Protein AF-A0A376YE02-F1 (afdb_monomer)

Solvent-accessible surface area (backbone atoms only — not comparable to full-atom values): 5939 Å² total; per-residue (Å²): 111,74,71,63,75,61,67,64,55,61,50,50,63,72,46,38,93,81,42,77,65,36,91,59,46,41,60,50,50,40,54,50,51,51,52,52,50,50,52,51,51,55,52,52,52,54,53,43,63,73,74,40,60,66,74,59,46,74,74,42,95,48,52,67,28,52,40,42,23,72,73,72,38,63,68,57,9,52,53,52,43,54,52,52,52,50,50,53,52,51,51,55,53,54,53,50,64,63,68,52,78,84,129

Structure (mmCIF, N/CA/C/O backbone):
data_AF-A0A376YE02-F1
#
_entry.id   AF-A0A376YE02-F1
#
loop_
_atom_site.group_PDB
_atom_site.id
_atom_site.type_symbol
_atom_site.label_atom_id
_atom_site.label_alt_id
_atom_site.label_comp_id
_atom_site.label_asym_id
_atom_site.label_entity_id
_atom_site.label_seq_id
_atom_site.pdbx_PDB_ins_code
_atom_site.Cartn_x
_atom_site.Cartn_y
_atom_site.Cartn_z
_atom_site.occupancy
_atom_site.B_iso_or_equiv
_atom_site.auth_seq_id
_atom_site.auth_comp_id
_atom_site.auth_asym_id
_atom_site.auth_atom_id
_atom_site.pdbx_PDB_model_num
ATOM 1 N N . MET A 1 1 ? -9.389 11.795 -2.308 1.00 56.66 1 MET A N 1
ATOM 2 C CA . MET A 1 1 ? -8.306 10.962 -1.739 1.00 56.66 1 MET A CA 1
ATOM 3 C C . MET A 1 1 ? -7.966 9.741 -2.580 1.00 56.66 1 MET A C 1
ATOM 5 O O . MET A 1 1 ? -6.789 9.455 -2.708 1.00 56.66 1 MET A O 1
ATOM 9 N N . THR A 1 2 ? -8.926 9.057 -3.210 1.00 72.00 2 THR A N 1
ATOM 10 C CA . THR A 1 2 ? -8.653 7.837 -4.000 1.00 72.00 2 THR A CA 1
ATOM 11 C C . THR A 1 2 ? -7.651 8.028 -5.146 1.00 72.00 2 THR A C 1
ATOM 13 O O . THR A 1 2 ? -6.828 7.154 -5.364 1.00 72.00 2 THR A O 1
ATOM 16 N N . LEU A 1 3 ? -7.650 9.177 -5.833 1.00 71.44 3 LEU A N 1
ATOM 17 C CA . LEU A 1 3 ? -6.672 9.467 -6.897 1.00 71.44 3 LEU A CA 1
ATOM 18 C C . LEU A 1 3 ? -5.234 9.610 -6.379 1.00 71.44 3 LEU A C 1
ATOM 20 O O . LEU A 1 3 ? -4.294 9.234 -7.067 1.00 71.44 3 LEU A O 1
ATOM 24 N N . TRP A 1 4 ? -5.064 10.106 -5.152 1.00 74.69 4 TRP A N 1
ATOM 25 C CA . TRP A 1 4 ? -3.747 10.236 -4.524 1.00 74.69 4 TRP A CA 1
ATOM 26 C C . TRP A 1 4 ? -3.141 8.866 -4.195 1.00 74.69 4 TRP A C 1
ATOM 28 O O . TRP A 1 4 ? -1.930 8.704 -4.167 1.00 74.69 4 TRP A O 1
ATOM 38 N N . ALA A 1 5 ? -3.992 7.856 -4.019 1.00 71.44 5 ALA A N 1
ATOM 39 C CA . ALA A 1 5 ? -3.592 6.484 -3.746 1.00 71.44 5 ALA A CA 1
ATOM 40 C C . ALA A 1 5 ? -2.914 5.787 -4.947 1.00 71.44 5 ALA A C 1
ATOM 42 O O . ALA A 1 5 ? -2.296 4.740 -4.765 1.00 71.44 5 ALA A O 1
ATOM 43 N N . PHE A 1 6 ? -3.036 6.360 -6.151 1.00 74.00 6 PHE A N 1
ATOM 44 C CA . PHE A 1 6 ? -2.386 5.894 -7.382 1.00 74.00 6 PHE A CA 1
ATOM 45 C C . PHE A 1 6 ? -1.247 6.820 -7.839 1.00 74.00 6 PHE A C 1
ATOM 47 O O . PHE A 1 6 ? -0.715 6.642 -8.932 1.00 74.00 6 PHE A O 1
ATOM 54 N N . LEU A 1 7 ? -0.877 7.815 -7.029 1.00 76.56 7 LEU A N 1
ATOM 55 C CA . LEU A 1 7 ? 0.278 8.670 -7.291 1.00 76.56 7 LEU A CA 1
ATOM 56 C C . LEU A 1 7 ? 1.561 7.849 -7.050 1.00 76.56 7 LEU A C 1
ATOM 58 O O . LEU A 1 7 ? 1.713 7.272 -5.973 1.00 76.56 7 LEU A O 1
ATOM 62 N N .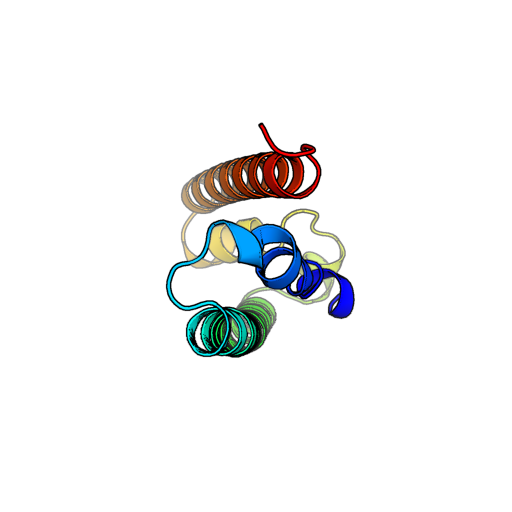 GLY A 1 8 ? 2.457 7.757 -8.038 1.00 73.06 8 GLY A N 1
ATOM 63 C CA . GLY A 1 8 ? 3.664 6.915 -7.990 1.00 73.06 8 GLY A CA 1
ATOM 64 C C . GLY A 1 8 ? 3.765 5.863 -9.103 1.00 73.06 8 GLY A C 1
ATOM 65 O O . GLY A 1 8 ? 4.771 5.162 -9.199 1.00 73.06 8 GLY A O 1
ATOM 66 N N . LEU A 1 9 ? 2.764 5.754 -9.982 1.00 75.56 9 LEU A N 1
ATOM 67 C CA . LEU A 1 9 ? 2.847 4.917 -11.190 1.00 75.56 9 LEU A CA 1
ATOM 68 C C . LEU A 1 9 ? 3.921 5.429 -12.156 1.00 75.56 9 LEU A C 1
ATOM 70 O O . LEU A 1 9 ? 4.605 4.652 -12.818 1.00 75.56 9 LEU A O 1
ATOM 74 N N .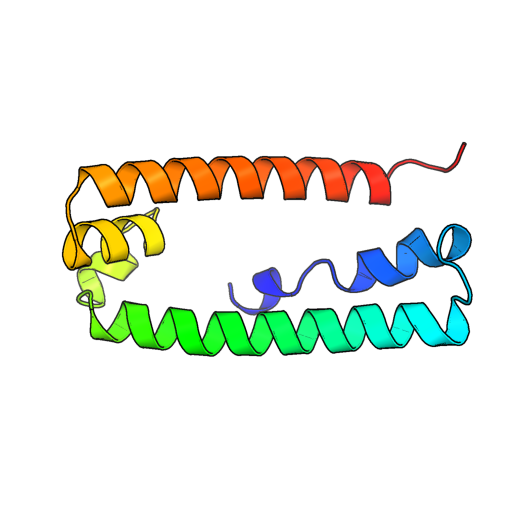 GLU A 1 10 ? 4.109 6.743 -12.181 1.00 78.50 10 GLU A N 1
ATOM 75 C CA . GLU A 1 10 ? 5.160 7.429 -12.915 1.00 78.50 10 GLU A CA 1
ATOM 76 C C . GLU A 1 10 ? 6.566 7.079 -12.414 1.00 78.50 10 GLU A C 1
ATOM 78 O O . GLU A 1 10 ? 7.513 7.120 -13.198 1.00 78.50 10 GLU A O 1
ATOM 83 N N . SER A 1 11 ? 6.720 6.673 -11.147 1.00 72.94 11 SER A N 1
ATOM 84 C CA . SER A 1 11 ? 8.022 6.324 -10.570 1.00 72.94 11 SER A CA 1
ATOM 85 C C . SER A 1 11 ? 8.642 5.098 -11.243 1.00 72.94 11 SER A C 1
ATOM 87 O O . SER A 1 11 ? 9.863 5.003 -11.328 1.00 72.94 11 SER A O 1
ATOM 89 N N . ALA A 1 12 ? 7.834 4.179 -11.782 1.00 71.69 12 ALA A N 1
ATOM 90 C CA . ALA A 1 12 ? 8.348 3.065 -12.582 1.00 71.69 12 ALA A CA 1
ATOM 91 C C . ALA A 1 12 ? 8.930 3.545 -13.923 1.00 71.69 12 ALA A C 1
ATOM 93 O O . ALA A 1 12 ? 9.953 3.030 -14.365 1.00 71.69 12 ALA A O 1
ATOM 94 N N . CYS A 1 13 ? 8.323 4.565 -14.537 1.00 73.88 13 CYS A N 1
ATOM 95 C CA . CYS A 1 13 ? 8.829 5.181 -15.764 1.00 73.88 13 CYS A CA 1
ATOM 96 C C . CYS A 1 13 ? 10.067 6.053 -15.501 1.00 73.88 13 CYS A C 1
ATOM 98 O O . CYS A 1 13 ? 10.983 6.080 -16.318 1.00 73.88 13 CYS A O 1
ATOM 100 N N . ALA A 1 14 ? 10.125 6.745 -14.362 1.00 76.81 14 ALA A N 1
ATOM 101 C CA . ALA A 1 14 ? 11.270 7.577 -13.989 1.00 76.81 14 ALA A CA 1
ATOM 102 C C . ALA A 1 14 ? 12.554 6.763 -13.738 1.00 76.81 14 ALA A C 1
ATOM 104 O O . ALA A 1 14 ? 13.645 7.287 -13.913 1.00 76.81 14 ALA A O 1
ATOM 105 N N . ASN A 1 15 ? 12.430 5.480 -13.383 1.00 76.12 15 ASN A N 1
ATOM 106 C CA . ASN A 1 15 ? 13.559 4.580 -13.124 1.00 76.12 15 ASN A CA 1
ATOM 107 C C . ASN A 1 15 ? 13.830 3.602 -14.284 1.00 76.12 15 ASN A C 1
ATOM 109 O O . ASN A 1 15 ? 14.436 2.552 -14.085 1.00 76.12 15 ASN A O 1
ATOM 113 N N . THR A 1 16 ? 13.380 3.920 -15.501 1.00 79.12 16 TH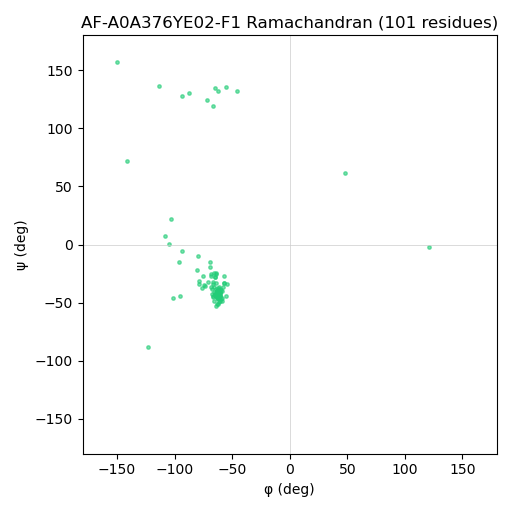R A N 1
ATOM 114 C CA . THR A 1 16 ? 13.505 3.034 -16.675 1.00 79.12 16 THR A CA 1
ATOM 115 C C . THR A 1 16 ? 14.960 2.648 -16.977 1.00 79.12 16 THR A C 1
ATOM 117 O O . THR A 1 16 ? 15.215 1.515 -17.379 1.00 79.12 16 THR A O 1
ATOM 120 N N . ASP A 1 17 ? 15.913 3.546 -16.720 1.00 78.69 17 ASP A N 1
ATOM 121 C CA . ASP A 1 17 ? 17.333 3.368 -17.061 1.00 78.69 17 ASP A CA 1
ATOM 122 C C . ASP A 1 17 ? 18.045 2.282 -16.232 1.00 78.69 17 ASP A C 1
ATOM 124 O O . ASP A 1 17 ? 19.082 1.766 -16.646 1.00 78.69 17 ASP A O 1
ATOM 128 N N . VAL A 1 18 ? 17.483 1.903 -15.077 1.00 81.75 18 VAL A N 1
ATOM 129 C CA . VAL A 1 18 ? 18.028 0.858 -14.187 1.00 81.75 18 VAL A CA 1
ATOM 130 C C . VAL A 1 18 ? 17.245 -0.458 -14.255 1.00 81.75 18 VAL A C 1
ATOM 132 O O . VAL A 1 18 ? 17.573 -1.418 -13.557 1.00 81.75 18 VAL A O 1
ATOM 135 N N . VAL A 1 19 ? 16.199 -0.519 -15.085 1.00 82.19 19 VAL A N 1
ATOM 136 C CA . VAL A 1 19 ? 15.339 -1.696 -15.252 1.00 82.19 19 VAL A CA 1
ATOM 137 C C . VAL A 1 19 ? 15.845 -2.541 -16.418 1.00 82.19 19 VAL A C 1
ATOM 139 O O . VAL A 1 19 ? 16.009 -2.061 -17.535 1.00 82.19 19 VAL A O 1
ATOM 142 N N . GLU A 1 20 ? 16.049 -3.836 -16.188 1.00 84.88 20 GLU A N 1
ATOM 143 C CA . GLU A 1 20 ? 16.388 -4.783 -17.253 1.00 84.88 20 GLU A CA 1
ATOM 144 C C . GLU A 1 20 ? 15.218 -4.913 -18.248 1.00 84.88 20 GLU A C 1
ATOM 146 O O . GLU A 1 20 ? 14.072 -5.054 -17.827 1.00 84.88 20 GLU A O 1
ATOM 151 N N . ASN A 1 21 ? 15.478 -4.891 -19.562 1.00 88.44 21 ASN A N 1
ATOM 152 C CA . ASN A 1 21 ? 14.454 -4.949 -20.625 1.00 88.44 21 ASN A CA 1
ATOM 153 C C . ASN A 1 21 ? 13.273 -3.965 -20.423 1.00 88.44 21 ASN A C 1
ATOM 155 O O . ASN A 1 21 ? 12.114 -4.392 -20.306 1.00 88.44 21 ASN A O 1
ATOM 159 N N . PRO A 1 22 ? 13.539 -2.648 -20.407 1.00 84.50 22 PRO A N 1
ATOM 160 C CA . PRO A 1 22 ? 12.568 -1.636 -19.998 1.00 84.50 22 PRO A CA 1
ATOM 161 C C . PRO A 1 22 ? 11.294 -1.604 -20.853 1.00 84.50 22 PRO A C 1
ATOM 163 O O . PRO A 1 22 ? 10.203 -1.483 -20.299 1.00 84.50 22 PRO A O 1
ATOM 166 N N . GLU A 1 23 ? 11.399 -1.810 -22.174 1.00 86.62 23 GLU A N 1
ATOM 167 C CA . GLU A 1 23 ? 10.246 -1.833 -23.097 1.00 86.62 23 GLU A CA 1
ATOM 168 C C . GLU A 1 23 ? 9.187 -2.878 -22.724 1.00 86.62 23 GLU A C 1
ATOM 170 O O . GLU A 1 23 ? 8.006 -2.711 -23.027 1.00 86.62 23 GLU A O 1
ATOM 175 N N . ARG A 1 24 ? 9.595 -3.959 -22.051 1.00 88.38 24 ARG A N 1
ATOM 176 C CA . ARG A 1 24 ? 8.692 -5.016 -21.591 1.00 88.38 24 ARG A CA 1
ATOM 177 C C . ARG A 1 24 ? 8.374 -4.888 -20.107 1.00 88.38 24 ARG A C 1
ATOM 179 O O . ARG A 1 24 ? 7.216 -5.024 -19.718 1.00 88.38 24 ARG A O 1
ATOM 186 N N . ASN A 1 25 ? 9.386 -4.662 -19.276 1.00 88.19 25 ASN A N 1
ATOM 187 C CA . ASN A 1 25 ? 9.248 -4.769 -17.828 1.00 88.19 25 ASN A CA 1
ATOM 188 C C . ASN A 1 25 ? 8.586 -3.539 -17.199 1.00 88.19 25 ASN A C 1
ATOM 190 O O . ASN A 1 25 ? 7.795 -3.706 -16.272 1.00 88.19 25 ASN A O 1
ATOM 194 N N . VAL A 1 26 ? 8.813 -2.333 -17.730 1.00 87.12 26 VAL A N 1
ATOM 195 C CA . VAL A 1 26 ? 8.171 -1.113 -17.212 1.00 87.12 26 VAL A CA 1
ATOM 196 C C . VAL A 1 26 ? 6.650 -1.138 -17.427 1.00 87.12 26 VAL A C 1
ATOM 198 O O . VAL A 1 26 ? 5.925 -0.964 -16.444 1.00 87.12 26 VAL A O 1
ATOM 201 N N . PRO A 1 27 ? 6.111 -1.451 -18.629 1.00 85.81 27 PRO A N 1
ATOM 202 C CA . PRO A 1 27 ? 4.661 -1.556 -18.815 1.00 85.81 27 PRO A CA 1
ATOM 203 C C . PRO A 1 27 ? 4.004 -2.617 -17.925 1.00 85.81 27 PRO A C 1
ATOM 205 O O . PRO A 1 27 ? 2.921 -2.385 -17.387 1.00 85.81 27 PRO A O 1
ATOM 208 N N . ILE A 1 28 ? 4.660 -3.769 -17.732 1.00 87.94 28 ILE A N 1
ATOM 209 C CA . ILE A 1 28 ? 4.154 -4.841 -16.862 1.00 87.94 28 ILE A CA 1
ATOM 210 C C . ILE A 1 28 ? 4.159 -4.397 -15.396 1.00 87.94 28 ILE A C 1
ATOM 212 O O . ILE A 1 28 ? 3.180 -4.638 -14.692 1.00 87.94 28 ILE A O 1
ATOM 216 N N . ALA A 1 29 ? 5.220 -3.727 -14.937 1.00 87.00 29 ALA A N 1
ATOM 217 C CA . ALA A 1 29 ? 5.320 -3.226 -13.570 1.00 87.00 29 ALA A CA 1
ATOM 218 C C . ALA A 1 29 ? 4.251 -2.163 -13.272 1.00 87.00 29 ALA A C 1
ATOM 220 O O . ALA A 1 29 ? 3.576 -2.248 -12.247 1.00 87.00 29 ALA A O 1
ATOM 221 N N . VAL A 1 30 ? 4.037 -1.210 -14.187 1.00 88.31 30 VAL A N 1
ATOM 222 C CA . VAL A 1 30 ? 3.017 -0.159 -14.041 1.00 88.31 30 VAL A CA 1
ATOM 223 C C . VAL A 1 30 ? 1.612 -0.757 -14.022 1.00 88.31 30 VAL A C 1
ATOM 225 O O . VAL A 1 30 ? 0.845 -0.509 -13.090 1.00 88.31 30 VAL A O 1
ATOM 228 N N . LEU A 1 31 ? 1.259 -1.572 -15.022 1.00 89.56 31 LEU A N 1
ATOM 229 C CA . LEU A 1 31 ? -0.080 -2.162 -15.118 1.00 89.56 31 LEU A CA 1
ATOM 230 C C . LEU A 1 31 ? -0.343 -3.152 -13.980 1.00 89.56 31 LEU A C 1
ATOM 232 O O . LEU A 1 31 ? -1.404 -3.106 -13.358 1.00 89.56 31 LEU A O 1
ATOM 236 N N . GLY A 1 32 ? 0.629 -4.013 -13.676 1.00 89.69 32 GLY A N 1
ATOM 237 C CA . GLY A 1 32 ? 0.547 -4.984 -12.589 1.00 89.69 32 GLY A CA 1
ATOM 238 C C . GLY A 1 32 ? 0.426 -4.314 -11.221 1.00 89.69 32 GLY A C 1
ATOM 239 O O . GLY A 1 32 ? -0.453 -4.679 -10.440 1.00 89.69 32 GLY A O 1
ATOM 240 N N . GLY A 1 33 ? 1.241 -3.289 -10.958 1.00 87.25 33 GLY A N 1
ATOM 241 C CA . GLY A 1 33 ? 1.178 -2.497 -9.730 1.00 87.25 33 GLY A CA 1
ATOM 242 C C . GLY A 1 33 ? -0.160 -1.775 -9.573 1.00 87.25 33 GLY A C 1
ATOM 243 O O . GLY A 1 33 ? -0.790 -1.873 -8.520 1.00 87.25 33 GLY A O 1
ATOM 244 N N . THR A 1 34 ? -0.648 -1.127 -10.637 1.00 88.81 34 THR A N 1
ATOM 245 C CA . THR A 1 34 ? -1.942 -0.419 -10.629 1.00 88.81 34 THR A CA 1
ATOM 246 C C . THR A 1 34 ? -3.103 -1.368 -10.350 1.00 88.81 34 THR A C 1
ATOM 248 O O . THR A 1 34 ? -3.935 -1.095 -9.486 1.00 88.81 34 THR A O 1
ATOM 251 N N . LEU A 1 35 ? -3.172 -2.490 -11.076 1.00 90.06 35 LEU A N 1
ATOM 252 C CA . LEU A 1 35 ? -4.253 -3.465 -10.932 1.00 90.06 35 LEU A CA 1
ATOM 253 C C . LEU A 1 35 ? -4.229 -4.124 -9.553 1.00 90.06 35 LEU A C 1
ATOM 255 O O . LEU A 1 35 ? -5.274 -4.234 -8.913 1.00 90.06 35 LEU A O 1
ATOM 259 N N . GLY A 1 36 ? -3.045 -4.505 -9.067 1.00 90.44 36 GLY A N 1
ATOM 260 C CA . GLY A 1 36 ? -2.879 -5.051 -7.723 1.00 90.44 36 GLY A CA 1
ATOM 261 C C . GLY A 1 36 ? -3.345 -4.069 -6.647 1.00 90.44 36 GLY A C 1
ATOM 262 O O . GLY A 1 36 ? -4.156 -4.430 -5.792 1.00 90.44 36 GLY A O 1
ATOM 263 N N . ALA A 1 37 ? -2.910 -2.809 -6.730 1.00 89.31 37 ALA A N 1
ATOM 264 C CA . ALA A 1 37 ? -3.332 -1.758 -5.807 1.00 89.31 37 ALA A CA 1
ATOM 265 C C . ALA A 1 37 ? -4.849 -1.517 -5.862 1.00 89.31 37 ALA A C 1
ATOM 267 O O . ALA A 1 37 ? -5.494 -1.432 -4.819 1.00 89.31 37 ALA A O 1
ATOM 268 N N . ALA A 1 38 ? -5.440 -1.469 -7.060 1.00 88.81 38 ALA A N 1
ATOM 269 C CA . ALA A 1 38 ? -6.878 -1.281 -7.233 1.00 88.81 38 ALA A CA 1
ATOM 270 C C . ALA A 1 38 ? -7.686 -2.399 -6.558 1.00 88.81 38 ALA A C 1
ATO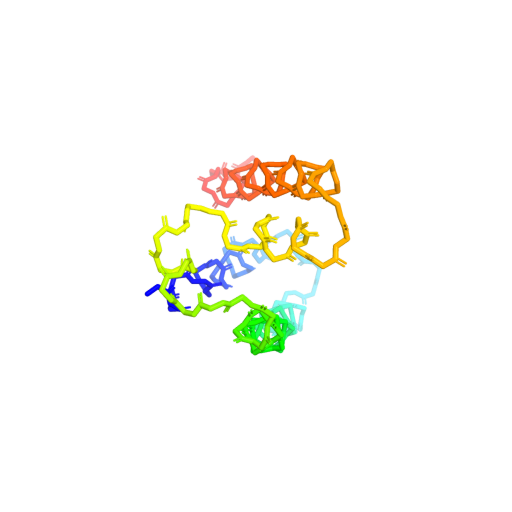M 272 O O . ALA A 1 38 ? -8.624 -2.116 -5.812 1.00 88.81 38 ALA A O 1
ATOM 273 N N . VAL A 1 39 ? -7.296 -3.661 -6.763 1.00 93.19 39 VAL A N 1
ATOM 274 C CA . VAL A 1 39 ? -7.952 -4.814 -6.128 1.00 93.19 39 VAL A CA 1
ATOM 275 C C . VAL A 1 39 ? -7.848 -4.723 -4.607 1.00 93.19 39 VAL A C 1
ATOM 277 O O . VAL A 1 39 ? -8.862 -4.838 -3.918 1.00 93.19 39 VAL A O 1
ATOM 280 N N . ILE A 1 40 ? -6.651 -4.461 -4.076 1.00 91.06 40 ILE A N 1
ATOM 281 C CA . ILE A 1 40 ? -6.431 -4.354 -2.629 1.00 91.06 40 ILE A CA 1
ATOM 282 C C . ILE A 1 40 ? -7.258 -3.206 -2.040 1.00 91.06 40 ILE A C 1
ATOM 284 O O . ILE A 1 40 ? -7.911 -3.402 -1.014 1.00 91.06 40 ILE A O 1
ATOM 288 N N . TYR A 1 41 ? -7.297 -2.034 -2.680 1.00 89.12 41 TYR A N 1
ATOM 289 C CA . TYR A 1 41 ? -8.078 -0.895 -2.191 1.00 89.12 41 TYR A CA 1
ATOM 290 C C . TYR A 1 41 ? -9.577 -1.166 -2.181 1.00 89.12 41 TYR A C 1
ATOM 292 O O . TYR A 1 41 ? -10.242 -0.853 -1.19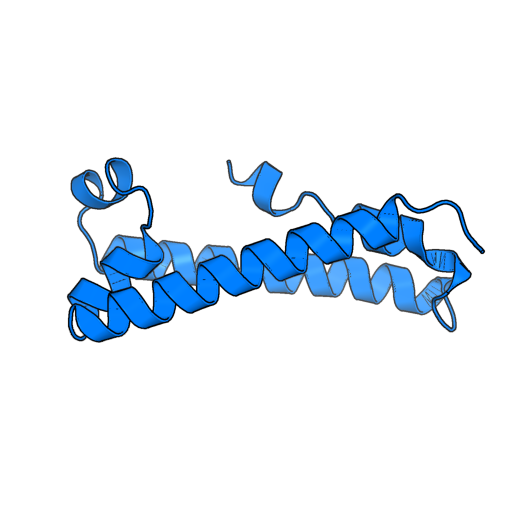2 1.00 89.12 41 TYR A O 1
ATOM 300 N N . ILE A 1 42 ? -10.112 -1.764 -3.247 1.00 90.25 42 ILE A N 1
ATOM 301 C CA . ILE A 1 42 ? -11.536 -2.092 -3.328 1.00 90.25 42 ILE A CA 1
ATOM 302 C C . ILE A 1 42 ? -11.894 -3.094 -2.231 1.00 90.25 42 ILE A C 1
ATOM 304 O O . ILE A 1 42 ? -12.825 -2.853 -1.463 1.00 90.25 42 ILE A O 1
ATOM 308 N N . VAL A 1 43 ? -11.146 -4.193 -2.120 1.00 91.69 43 VAL A N 1
ATOM 309 C CA . VAL A 1 43 ? -11.435 -5.249 -1.141 1.00 91.69 43 VAL A CA 1
ATOM 310 C C . VAL A 1 43 ? -11.306 -4.719 0.286 1.00 91.69 43 VAL A C 1
ATOM 312 O O . VAL A 1 43 ? -12.239 -4.857 1.074 1.00 91.69 43 VAL A O 1
ATOM 315 N N . SER A 1 44 ? -10.190 -4.068 0.616 1.00 88.44 44 SER A N 1
ATOM 316 C CA . SER A 1 44 ? -9.944 -3.572 1.975 1.00 88.44 44 SER A CA 1
ATOM 317 C C . SER A 1 44 ? -10.972 -2.533 2.421 1.00 88.44 44 SER A C 1
ATOM 319 O O . SER A 1 44 ? -11.476 -2.617 3.540 1.00 88.44 44 SER A O 1
ATOM 321 N N . THR A 1 45 ? -11.346 -1.599 1.543 1.00 86.69 45 THR A N 1
ATOM 322 C CA . THR A 1 45 ? -12.329 -0.557 1.868 1.00 86.69 45 THR A CA 1
ATOM 323 C C . THR A 1 45 ? -13.716 -1.152 2.118 1.00 86.69 45 THR A C 1
ATOM 325 O O . THR A 1 45 ? -14.383 -0.756 3.072 1.00 86.69 45 THR A O 1
ATOM 328 N N . ASN A 1 46 ? -14.135 -2.142 1.318 1.00 89.12 46 ASN A N 1
ATOM 329 C CA . ASN A 1 46 ? -15.408 -2.841 1.525 1.00 89.12 46 ASN A CA 1
ATOM 330 C C . ASN A 1 46 ? -15.425 -3.628 2.843 1.00 89.12 46 ASN A C 1
ATOM 332 O O . ASN A 1 46 ? -16.410 -3.576 3.576 1.00 89.12 46 ASN A O 1
ATOM 336 N N . VAL A 1 47 ? -14.329 -4.320 3.172 1.00 88.12 47 VAL A N 1
ATOM 337 C CA . VAL A 1 47 ? -14.207 -5.065 4.435 1.00 88.12 47 VAL A CA 1
ATOM 338 C C . VAL A 1 47 ? -14.295 -4.121 5.636 1.00 88.12 47 VAL A C 1
ATOM 340 O O . VAL A 1 47 ? -15.064 -4.376 6.557 1.00 88.12 47 VAL A O 1
ATOM 343 N N . ILE A 1 48 ? -13.572 -2.999 5.617 1.00 86.94 48 ILE A N 1
ATOM 344 C CA . ILE A 1 48 ? -13.564 -2.035 6.729 1.00 86.94 48 ILE A CA 1
ATOM 345 C C . ILE A 1 48 ? -14.937 -1.390 6.927 1.00 86.94 48 ILE A C 1
ATOM 347 O O . ILE A 1 48 ? -15.405 -1.302 8.062 1.00 86.94 48 ILE A O 1
ATOM 351 N N . ALA A 1 49 ? -15.599 -0.989 5.840 1.00 85.31 49 ALA A N 1
ATOM 352 C CA . ALA A 1 49 ? -16.943 -0.417 5.898 1.00 85.31 49 ALA A CA 1
ATOM 353 C C . ALA A 1 49 ? -17.999 -1.413 6.415 1.00 85.31 49 ALA A C 1
ATOM 355 O O . ALA A 1 49 ? -19.025 -0.989 6.942 1.00 85.31 49 ALA A O 1
ATOM 356 N N . GLY A 1 50 ? -17.756 -2.722 6.273 1.00 84.94 50 GLY A N 1
ATOM 357 C CA . GLY A 1 50 ? -18.601 -3.775 6.839 1.00 84.94 50 GLY A CA 1
ATOM 358 C C . GLY A 1 50 ? -18.354 -4.060 8.325 1.00 84.94 50 GLY A C 1
ATOM 359 O O . GLY A 1 50 ? -19.238 -4.600 8.983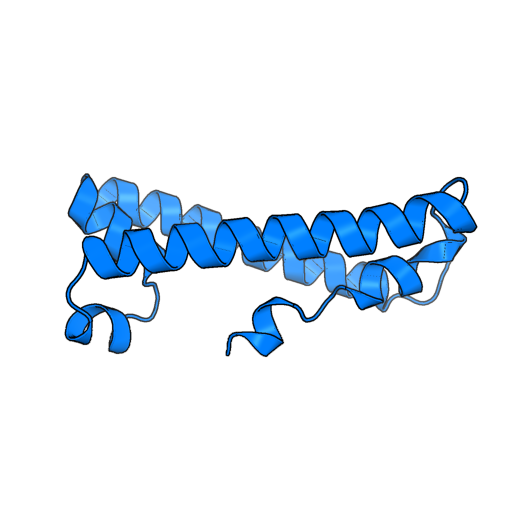 1.00 84.94 50 GLY A O 1
ATOM 360 N N . ILE A 1 51 ? -17.177 -3.708 8.857 1.00 85.69 51 ILE A N 1
ATOM 361 C CA . ILE A 1 51 ? -16.787 -3.982 10.251 1.00 85.69 51 ILE A CA 1
ATOM 362 C C . ILE A 1 51 ? -17.081 -2.785 11.162 1.00 85.69 51 ILE A C 1
ATOM 364 O O . ILE A 1 51 ? -17.591 -2.971 12.263 1.00 85.69 51 ILE A O 1
ATOM 368 N N . VAL A 1 52 ? -16.752 -1.564 10.728 1.00 84.56 52 VAL A N 1
ATOM 369 C CA . VAL A 1 52 ? -16.795 -0.365 11.580 1.00 84.56 52 VAL A CA 1
ATOM 370 C C . VAL A 1 52 ? -17.876 0.607 11.088 1.00 84.56 52 VAL A C 1
ATOM 372 O O . VAL A 1 52 ? -17.951 0.875 9.885 1.00 84.56 52 VAL A O 1
ATOM 375 N N . PRO A 1 53 ? -18.694 1.201 11.981 1.00 85.31 53 PRO A N 1
ATOM 376 C CA . PRO A 1 53 ? -19.663 2.224 11.599 1.00 85.31 53 PRO A CA 1
ATOM 377 C C . PRO A 1 53 ? -19.009 3.406 10.866 1.00 85.31 53 PRO A C 1
ATOM 379 O O . PRO A 1 53 ? -18.002 3.958 11.314 1.00 85.31 53 PRO A O 1
ATOM 382 N N . ASN A 1 54 ? -19.623 3.862 9.767 1.00 76.81 54 ASN A N 1
ATOM 383 C CA . ASN A 1 54 ? -19.082 4.941 8.922 1.00 76.81 54 ASN A CA 1
ATOM 384 C C . ASN A 1 54 ? -18.771 6.238 9.692 1.00 76.81 54 ASN A C 1
ATOM 386 O O . ASN A 1 54 ? -17.807 6.930 9.378 1.00 76.81 54 ASN A O 1
ATOM 390 N N . MET A 1 55 ? -19.562 6.557 10.718 1.00 77.88 55 MET A N 1
ATOM 391 C CA . MET A 1 55 ? -19.350 7.733 11.568 1.00 77.88 55 MET A CA 1
ATOM 392 C C . MET A 1 55 ? -18.055 7.656 12.388 1.00 77.88 55 MET A C 1
ATOM 394 O O . MET A 1 55 ? -17.390 8.673 12.574 1.00 77.88 55 MET A O 1
ATOM 398 N N . GLU A 1 56 ? -17.683 6.468 12.867 1.00 78.44 56 GLU A N 1
ATOM 399 C CA . GLU A 1 56 ? -16.423 6.266 13.590 1.00 78.44 56 GLU A CA 1
ATOM 400 C C . GLU A 1 56 ? -15.236 6.229 12.626 1.00 78.44 56 GLU A C 1
ATOM 402 O O . GLU A 1 56 ? -14.195 6.819 12.909 1.00 78.44 56 GLU A O 1
ATOM 407 N N . LEU A 1 57 ? -15.409 5.626 11.444 1.00 79.94 57 LEU A N 1
ATOM 408 C CA . LEU A 1 57 ? -14.391 5.636 10.389 1.00 79.94 57 LEU A CA 1
ATOM 409 C C . LEU A 1 57 ? -14.062 7.052 9.911 1.00 79.94 57 LEU A C 1
ATOM 411 O O . LEU A 1 57 ? -12.888 7.382 9.773 1.00 79.94 57 LEU A O 1
ATOM 415 N N . ALA A 1 58 ? -15.076 7.893 9.694 1.00 79.94 58 ALA A N 1
ATOM 416 C CA . ALA A 1 58 ? -14.897 9.260 9.207 1.00 79.94 58 ALA A CA 1
ATOM 417 C C . ALA A 1 58 ? -14.144 10.166 10.197 1.00 79.94 58 ALA A C 1
ATOM 419 O O . ALA A 1 58 ? -13.469 11.100 9.773 1.00 79.94 58 ALA A O 1
ATOM 420 N N . ASN A 1 59 ? -14.243 9.886 11.500 1.00 82.50 59 ASN A N 1
ATOM 421 C CA . ASN A 1 59 ? -13.534 10.627 12.547 1.00 82.50 59 ASN A CA 1
ATOM 422 C C . ASN A 1 59 ? -12.184 9.993 12.929 1.00 82.50 59 ASN A C 1
ATOM 424 O O . ASN A 1 59 ? -11.439 10.564 13.725 1.00 82.50 59 ASN A O 1
ATOM 428 N N . SER A 1 60 ? -11.855 8.819 12.382 1.00 81.44 60 SER A N 1
ATOM 429 C CA . SER A 1 60 ? -10.621 8.106 12.698 1.00 81.44 60 SER A CA 1
ATOM 430 C C . SER A 1 60 ? -9.468 8.558 11.808 1.00 81.44 60 SER A C 1
ATOM 432 O O . SER A 1 60 ? -9.555 8.545 10.582 1.00 81.44 60 SER A O 1
ATOM 434 N N . THR A 1 61 ? -8.332 8.878 12.426 1.00 81.31 61 THR A N 1
ATOM 435 C CA . THR A 1 61 ? -7.074 9.151 11.715 1.00 81.31 61 THR A CA 1
ATOM 436 C C . THR A 1 61 ? -6.351 7.873 11.277 1.00 81.31 61 THR A C 1
ATOM 438 O O . THR A 1 61 ? -5.395 7.943 10.508 1.00 81.31 61 THR A O 1
ATOM 441 N N . ALA A 1 62 ? -6.806 6.700 11.736 1.00 84.38 62 ALA A N 1
ATOM 442 C CA . ALA A 1 62 ? -6.217 5.397 11.430 1.00 84.38 62 ALA A CA 1
ATOM 443 C C . ALA A 1 62 ? -7.308 4.321 11.231 1.00 84.38 62 ALA A C 1
ATOM 445 O O . ALA A 1 62 ? -7.467 3.430 12.071 1.00 84.38 62 ALA A O 1
ATOM 446 N N . PRO A 1 63 ? -8.065 4.366 10.119 1.00 83.69 63 PRO A N 1
ATOM 447 C CA . PRO A 1 63 ? -9.228 3.500 9.900 1.00 83.69 63 PRO A CA 1
ATOM 448 C C . PRO A 1 63 ? -8.884 2.003 9.870 1.00 83.69 63 PRO A C 1
ATOM 450 O O . PRO A 1 63 ? -9.626 1.195 10.422 1.00 83.69 63 PRO A O 1
ATOM 453 N N . PHE A 1 64 ? -7.729 1.622 9.314 1.00 83.50 64 PHE A N 1
ATOM 454 C CA . PHE A 1 64 ? -7.252 0.233 9.347 1.00 83.50 64 PHE A CA 1
ATOM 455 C C . PHE A 1 64 ? -6.902 -0.220 10.772 1.00 83.50 64 PHE A C 1
ATOM 457 O O . PHE A 1 64 ? -7.313 -1.295 11.194 1.00 83.50 64 PHE A O 1
ATOM 464 N N . GLY A 1 65 ? -6.189 0.608 11.543 1.00 84.69 65 GLY A N 1
ATOM 465 C CA . GLY A 1 65 ? -5.853 0.294 12.937 1.00 84.69 65 GLY A CA 1
ATOM 466 C C . GLY A 1 65 ? -7.104 0.119 13.802 1.00 84.69 65 GLY A C 1
ATOM 467 O O . GLY A 1 65 ? -7.186 -0.828 14.583 1.00 84.69 65 GLY A O 1
ATOM 468 N N . LEU A 1 66 ? -8.105 0.980 13.591 1.00 85.12 66 LEU A N 1
ATOM 469 C CA . LEU A 1 66 ? -9.409 0.904 14.248 1.00 85.12 66 LEU A CA 1
ATOM 470 C C . LEU A 1 66 ? -10.169 -0.380 13.877 1.00 85.12 66 LEU A C 1
ATOM 472 O O . LEU A 1 66 ? -10.662 -1.069 14.766 1.00 85.12 66 LEU A O 1
ATOM 476 N N . ALA A 1 67 ? -10.213 -0.745 12.592 1.00 86.62 67 ALA A N 1
ATOM 477 C CA . ALA A 1 67 ? -10.881 -1.965 12.140 1.00 86.62 67 ALA A CA 1
ATOM 478 C C . ALA A 1 67 ? -10.260 -3.235 12.746 1.00 86.62 67 ALA A C 1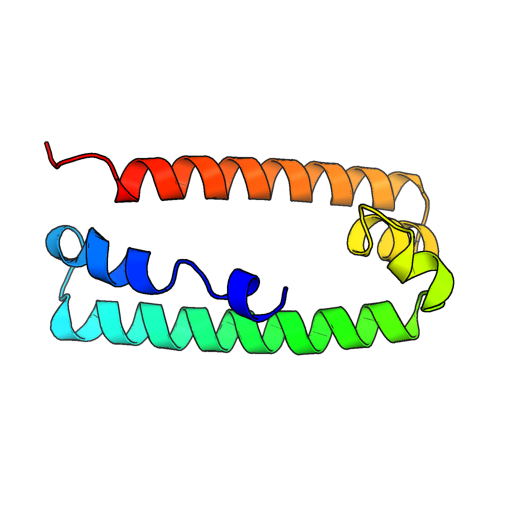
ATOM 480 O O . ALA A 1 67 ? -10.980 -4.100 13.240 1.00 86.62 67 ALA A O 1
ATOM 481 N N . PHE A 1 68 ? -8.927 -3.337 12.781 1.00 85.50 68 PHE A N 1
ATOM 482 C CA . PHE A 1 68 ? -8.244 -4.488 13.386 1.00 85.50 68 PHE A CA 1
ATOM 483 C C . PHE A 1 68 ? -8.362 -4.522 14.916 1.00 85.50 68 PHE A C 1
ATOM 485 O O . PHE A 1 68 ? -8.442 -5.608 15.492 1.00 85.50 68 PHE A O 1
ATOM 492 N N . ALA A 1 69 ? -8.420 -3.359 15.572 1.00 86.50 69 ALA A N 1
ATOM 493 C CA . ALA A 1 69 ? -8.691 -3.276 17.005 1.00 86.50 69 ALA A CA 1
ATOM 494 C C . ALA A 1 69 ? -10.097 -3.787 17.359 1.00 86.50 69 ALA A C 1
ATOM 496 O O . ALA A 1 69 ? -10.255 -4.461 18.374 1.00 86.50 69 ALA A O 1
ATOM 497 N N . GLN A 1 70 ? -11.093 -3.490 16.515 1.00 83.88 70 GLN A N 1
ATOM 498 C CA . GLN A 1 70 ? -12.476 -3.952 16.674 1.00 83.88 70 GLN A CA 1
ATOM 499 C C . GLN A 1 70 ? -12.644 -5.440 16.327 1.00 83.88 70 GLN A C 1
ATOM 501 O O . GLN A 1 70 ? -13.438 -6.128 16.960 1.00 83.88 70 GLN A O 1
ATOM 506 N N . MET A 1 71 ? -11.892 -5.949 15.344 1.00 84.25 71 MET A N 1
ATOM 507 C CA . MET A 1 71 ? -12.004 -7.338 14.880 1.00 84.25 71 MET A CA 1
ATOM 508 C C . MET A 1 71 ? -11.296 -8.352 15.791 1.00 84.25 71 MET A C 1
ATOM 510 O O . MET A 1 71 ? -11.740 -9.494 15.890 1.00 84.25 71 MET A O 1
ATOM 514 N N . PHE A 1 72 ? -10.200 -7.958 16.446 1.00 85.00 72 PHE A N 1
ATOM 515 C CA . PHE A 1 72 ? -9.434 -8.840 17.330 1.00 85.00 72 PHE A CA 1
ATOM 516 C C . PHE A 1 72 ? -9.310 -8.261 18.739 1.00 85.00 72 PHE A C 1
ATOM 518 O O . PHE A 1 72 ? -10.110 -8.565 19.618 1.00 85.00 72 PHE A O 1
ATOM 525 N N . THR A 1 73 ? -8.273 -7.455 18.969 1.00 85.44 73 THR A N 1
ATOM 526 C CA . THR A 1 73 ? -7.992 -6.800 20.247 1.00 85.44 73 THR A CA 1
ATOM 527 C C . THR A 1 73 ? -7.271 -5.471 20.009 1.00 85.44 73 THR A C 1
ATOM 529 O O . THR A 1 73 ? -6.583 -5.311 18.992 1.00 85.44 73 THR A O 1
ATOM 532 N N . PRO A 1 74 ? -7.343 -4.520 20.959 1.00 86.12 74 PRO A N 1
ATOM 533 C CA . PRO A 1 74 ? -6.667 -3.227 20.837 1.00 86.12 74 PRO A CA 1
ATOM 534 C C . PRO A 1 74 ? -5.149 -3.328 20.622 1.00 86.12 74 PRO A C 1
ATOM 536 O O . PRO A 1 74 ? -4.574 -2.504 19.912 1.00 86.12 74 PRO A O 1
ATOM 539 N N . GLU A 1 75 ? -4.495 -4.344 21.192 1.00 88.88 75 GLU A N 1
ATOM 540 C CA . GLU A 1 75 ? -3.051 -4.555 21.022 1.00 88.88 75 GLU A CA 1
ATOM 541 C C . GLU A 1 75 ? -2.687 -4.934 19.580 1.00 88.88 75 GLU A C 1
ATOM 543 O O . GLU A 1 75 ? -1.711 -4.417 19.037 1.00 88.88 75 GLU A O 1
ATOM 548 N N . VAL A 1 76 ? -3.511 -5.749 18.910 1.00 88.19 76 VAL A N 1
ATOM 549 C CA . VAL A 1 76 ? -3.326 -6.068 17.484 1.00 88.19 76 VAL A CA 1
ATOM 550 C C . VAL A 1 76 ? -3.470 -4.805 16.634 1.00 88.19 76 VAL A C 1
ATOM 552 O O . VAL A 1 76 ? -2.649 -4.567 15.750 1.00 88.19 76 VAL A O 1
ATOM 555 N N . GLY A 1 77 ? -4.447 -3.947 16.944 1.00 86.12 77 GLY A N 1
ATOM 556 C CA . GLY A 1 77 ? -4.610 -2.653 16.274 1.00 86.12 77 GLY A CA 1
ATOM 557 C C . GLY A 1 77 ? -3.346 -1.788 16.335 1.00 86.12 77 GLY A C 1
ATOM 558 O O . GLY A 1 77 ? -2.913 -1.259 15.311 1.00 86.12 77 GLY A O 1
ATOM 559 N N . LYS A 1 78 ? -2.690 -1.708 17.503 1.00 87.44 78 LYS A N 1
ATOM 560 C CA . LYS A 1 78 ? -1.426 -0.964 17.675 1.00 87.44 78 LYS A CA 1
ATOM 561 C C . LYS A 1 78 ? -0.283 -1.548 16.845 1.00 87.44 78 LYS A C 1
ATOM 563 O O . LYS A 1 78 ? 0.474 -0.788 16.243 1.00 87.44 78 LYS A O 1
ATOM 568 N N . VAL A 1 79 ? -0.168 -2.877 16.777 1.00 91.25 79 VAL A N 1
ATOM 569 C CA . VAL A 1 79 ? 0.849 -3.544 15.944 1.00 91.25 79 VAL A CA 1
ATOM 570 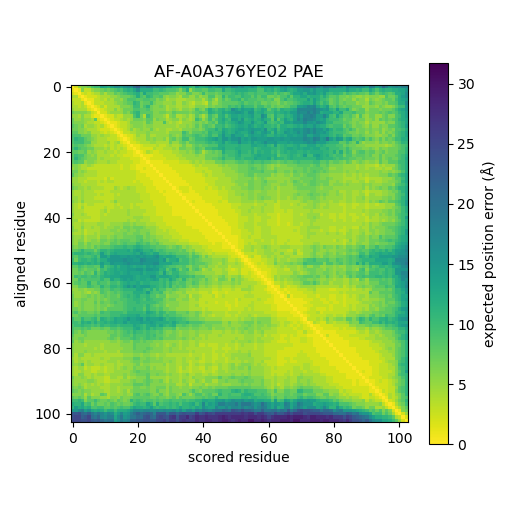C C . VAL A 1 79 ? 0.645 -3.197 14.469 1.00 91.25 79 VAL A C 1
ATOM 572 O O . VAL A 1 79 ? 1.595 -2.802 13.797 1.00 91.25 79 VAL A O 1
ATOM 575 N N . ILE A 1 80 ? -0.593 -3.258 13.970 1.00 89.25 80 ILE A N 1
ATOM 576 C CA . ILE A 1 80 ? -0.905 -2.883 12.583 1.00 8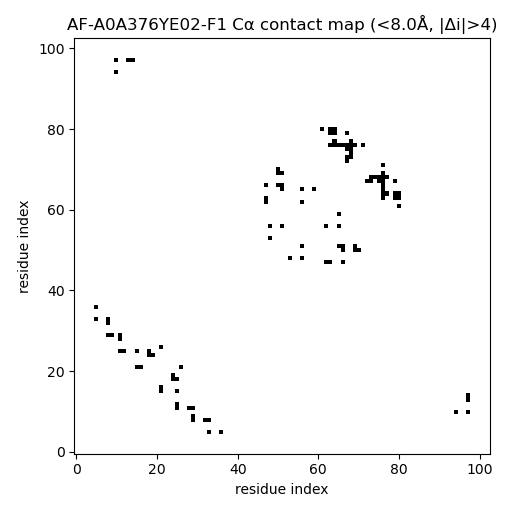9.25 80 ILE A CA 1
ATOM 577 C C . ILE A 1 80 ? -0.602 -1.400 12.325 1.00 89.25 80 ILE A C 1
ATOM 579 O O . ILE A 1 80 ? -0.037 -1.063 11.285 1.00 89.25 80 ILE A O 1
ATOM 583 N N . MET A 1 81 ? -0.900 -0.508 13.275 1.00 88.75 81 MET A N 1
ATOM 584 C CA . MET A 1 81 ? -0.522 0.909 13.172 1.00 88.75 81 MET A CA 1
ATOM 585 C C . MET A 1 81 ? 0.995 1.103 13.071 1.00 88.75 81 MET A C 1
ATOM 587 O O . MET A 1 81 ? 1.444 1.887 12.238 1.00 88.75 81 MET A O 1
ATOM 591 N N . ALA A 1 82 ? 1.793 0.359 13.840 1.00 90.62 82 ALA A N 1
ATOM 592 C CA . ALA A 1 82 ? 3.251 0.413 13.733 1.00 90.62 82 ALA A CA 1
ATOM 593 C C . ALA A 1 82 ? 3.754 -0.059 12.354 1.00 90.62 82 ALA A C 1
ATOM 595 O O . ALA A 1 82 ? 4.637 0.571 11.770 1.00 90.62 82 ALA A O 1
ATOM 596 N N . LEU A 1 83 ? 3.158 -1.117 11.791 1.00 90.31 83 LEU A N 1
ATOM 597 C CA . LEU A 1 83 ? 3.476 -1.580 10.434 1.00 90.31 83 LEU A CA 1
ATOM 598 C C . LEU A 1 83 ? 3.121 -0.531 9.369 1.00 90.31 83 LEU A C 1
ATOM 600 O O . LEU A 1 83 ? 3.898 -0.320 8.439 1.00 90.31 83 LEU A O 1
ATOM 604 N N . MET A 1 84 ? 1.990 0.166 9.520 1.00 88.44 84 MET A N 1
ATOM 605 C CA . MET A 1 84 ? 1.613 1.267 8.626 1.00 88.44 84 MET A CA 1
ATOM 606 C C . MET A 1 84 ? 2.630 2.413 8.675 1.00 88.44 84 MET A C 1
ATOM 608 O O . MET A 1 84 ? 3.015 2.926 7.628 1.00 88.44 84 MET A O 1
ATOM 612 N N . VAL A 1 85 ? 3.134 2.769 9.861 1.00 90.62 85 VAL A N 1
ATOM 613 C CA . VAL A 1 85 ? 4.206 3.773 9.993 1.00 90.62 85 VAL A CA 1
ATOM 614 C C . VAL A 1 85 ? 5.471 3.326 9.257 1.00 90.62 85 VAL A C 1
ATOM 616 O O . VAL A 1 85 ? 6.049 4.113 8.508 1.00 90.62 85 VAL A O 1
ATOM 619 N N . MET A 1 86 ? 5.878 2.060 9.398 1.00 90.69 86 MET A N 1
ATOM 620 C CA . MET A 1 86 ? 7.030 1.533 8.654 1.00 90.69 86 MET A CA 1
ATOM 621 C C . MET A 1 86 ? 6.812 1.562 7.135 1.00 90.69 86 MET A C 1
ATOM 623 O O . MET A 1 86 ? 7.736 1.891 6.393 1.00 90.69 86 MET A O 1
ATOM 627 N N . SER A 1 87 ? 5.594 1.280 6.666 1.00 88.31 87 SER A N 1
ATOM 628 C CA . SER A 1 87 ? 5.238 1.392 5.248 1.00 88.31 87 SER A CA 1
ATOM 629 C C . SER A 1 87 ? 5.371 2.830 4.732 1.00 88.31 87 SER A C 1
ATOM 631 O O . SER A 1 87 ? 5.959 3.039 3.669 1.00 88.31 87 SER A O 1
ATOM 633 N N . CYS A 1 88 ? 4.932 3.829 5.507 1.00 87.75 88 CYS A N 1
ATOM 634 C CA . CYS A 1 88 ? 5.121 5.242 5.167 1.00 87.75 88 CYS A CA 1
ATOM 635 C C . CYS A 1 88 ? 6.606 5.615 5.059 1.00 87.75 88 CYS A C 1
ATOM 637 O O . CYS A 1 88 ? 6.994 6.305 4.117 1.00 87.75 88 CYS A O 1
ATOM 639 N N . CYS A 1 89 ? 7.450 5.128 5.976 1.00 89.50 89 CYS A N 1
ATOM 640 C CA . CYS A 1 89 ? 8.899 5.332 5.899 1.00 89.50 89 CYS A CA 1
ATOM 641 C C . CYS A 1 89 ? 9.493 4.719 4.621 1.00 89.50 89 CYS A C 1
ATOM 643 O O . CYS A 1 89 ? 10.295 5.362 3.949 1.00 89.50 89 CYS A O 1
ATOM 645 N N . GLY A 1 90 ? 9.068 3.506 4.254 1.00 86.50 90 GLY A N 1
ATOM 646 C CA . GLY A 1 90 ? 9.482 2.859 3.007 1.00 86.50 90 GLY A CA 1
ATOM 647 C C . GLY A 1 90 ? 9.086 3.667 1.769 1.00 86.50 90 GLY A C 1
ATOM 648 O O . GLY A 1 90 ? 9.918 3.892 0.892 1.00 86.50 90 GLY A O 1
ATOM 649 N N . SER A 1 91 ? 7.850 4.176 1.730 1.00 86.31 91 SER A N 1
ATOM 650 C CA . SER A 1 91 ? 7.391 5.060 0.653 1.00 86.31 91 SER A CA 1
ATOM 651 C C . SER A 1 91 ? 8.219 6.345 0.585 1.00 86.31 91 SER A C 1
ATOM 653 O O . SER A 1 91 ? 8.615 6.753 -0.502 1.00 86.31 91 SER A O 1
ATOM 655 N N . LEU A 1 92 ? 8.526 6.969 1.728 1.00 87.31 92 LEU A N 1
ATOM 656 C CA . LEU A 1 92 ? 9.334 8.189 1.771 1.00 87.31 92 LEU A CA 1
ATOM 657 C C . LEU A 1 92 ? 10.719 7.963 1.153 1.00 87.31 92 LEU A C 1
ATOM 659 O O . LEU A 1 92 ? 11.150 8.765 0.326 1.00 87.31 92 LEU A O 1
ATOM 663 N N . LEU A 1 93 ? 11.380 6.858 1.515 1.00 85.12 93 LEU A N 1
ATOM 664 C CA . LEU A 1 93 ? 12.681 6.468 0.964 1.00 85.12 93 LEU A CA 1
ATOM 665 C C . LEU A 1 93 ? 12.599 6.158 -0.538 1.00 85.12 93 LEU A C 1
ATOM 667 O O . LEU A 1 93 ? 13.442 6.627 -1.297 1.00 85.12 93 LEU A O 1
ATOM 671 N N . GLY A 1 94 ? 11.569 5.434 -0.988 1.00 81.12 94 GLY A N 1
ATOM 672 C CA . GLY A 1 94 ? 11.356 5.130 -2.410 1.00 81.12 94 GLY A CA 1
ATOM 673 C C . GLY A 1 94 ? 11.212 6.385 -3.278 1.00 81.12 94 GLY A C 1
ATOM 674 O O . GLY A 1 94 ? 11.798 6.477 -4.359 1.00 81.12 94 GLY A O 1
ATOM 675 N N . TRP A 1 95 ? 10.503 7.395 -2.773 1.00 76.44 95 TRP A N 1
ATOM 676 C CA . TRP A 1 95 ? 10.384 8.687 -3.447 1.00 76.44 95 TRP A CA 1
ATOM 677 C C . TRP A 1 95 ? 11.717 9.443 -3.503 1.00 76.44 95 TRP A C 1
ATOM 679 O O . TRP A 1 95 ? 11.986 10.079 -4.518 1.00 76.44 95 TRP A O 1
ATOM 689 N N . GLN A 1 96 ? 12.584 9.325 -2.484 1.00 81.94 96 GLN A N 1
ATOM 690 C CA . GLN A 1 96 ? 13.928 9.923 -2.534 1.00 81.94 96 GLN A CA 1
ATOM 691 C C . GLN A 1 96 ? 14.783 9.332 -3.664 1.00 81.94 96 GLN A C 1
ATOM 693 O O . GLN A 1 96 ? 15.486 10.073 -4.346 1.00 81.94 96 GLN A O 1
ATOM 698 N N . PHE A 1 97 ? 14.696 8.020 -3.910 1.00 72.19 97 PHE A N 1
ATOM 699 C CA . PHE A 1 97 ? 15.430 7.380 -5.009 1.00 72.19 97 PHE A CA 1
ATOM 700 C C . PHE A 1 97 ? 14.921 7.790 -6.393 1.00 72.19 97 PHE A C 1
ATOM 702 O O . PHE A 1 97 ? 15.699 7.820 -7.335 1.00 72.19 97 PHE A O 1
ATOM 709 N N . THR A 1 98 ? 13.645 8.164 -6.508 1.00 68.25 98 THR A N 1
ATOM 710 C CA . THR A 1 98 ? 13.064 8.620 -7.782 1.00 68.25 98 THR A CA 1
ATOM 711 C C . THR A 1 98 ? 13.494 10.050 -8.144 1.00 68.25 98 THR A C 1
ATOM 713 O O . THR A 1 98 ? 13.528 10.399 -9.319 1.00 68.25 98 THR A O 1
ATOM 716 N N . ILE A 1 99 ? 13.811 10.894 -7.152 1.00 67.69 99 ILE A N 1
ATOM 717 C CA . ILE A 1 99 ? 14.219 12.298 -7.365 1.00 67.69 99 ILE A CA 1
ATOM 718 C C . ILE A 1 99 ? 15.736 12.508 -7.390 1.00 67.69 99 ILE A C 1
ATOM 720 O O . ILE A 1 99 ? 16.186 13.584 -7.781 1.00 67.69 99 ILE A O 1
ATOM 724 N N . ALA A 1 100 ? 16.527 11.533 -6.933 1.00 62.00 100 ALA A N 1
ATOM 725 C CA . ALA A 1 100 ? 17.978 11.639 -6.946 1.00 62.00 100 ALA A CA 1
ATOM 726 C C . ALA A 1 100 ? 18.474 11.652 -8.409 1.00 62.00 100 ALA A C 1
ATOM 728 O O . ALA A 1 100 ? 18.239 10.679 -9.126 1.00 62.00 100 ALA A O 1
ATOM 729 N N . PRO A 1 101 ? 19.148 12.721 -8.882 1.00 49.00 101 PRO A N 1
ATOM 730 C CA . PRO A 1 101 ? 19.805 12.700 -10.183 1.00 49.00 101 PRO A CA 1
ATOM 731 C C . PRO A 1 101 ? 20.884 11.616 -10.150 1.00 49.00 101 PRO A C 1
ATOM 733 O O . PRO A 1 101 ? 21.642 11.552 -9.180 1.00 49.00 101 PRO A O 1
ATOM 736 N N . GLY A 1 102 ? 20.921 10.769 -11.179 1.00 54.16 102 GLY A N 1
ATOM 737 C CA . GLY A 1 102 ? 21.826 9.625 -11.262 1.00 54.16 102 GLY A CA 1
ATOM 738 C C . GLY A 1 102 ? 23.274 9.956 -10.886 1.00 54.16 102 GLY A C 1
ATOM 739 O O . GLY A 1 102 ? 23.852 10.935 -11.365 1.00 54.16 102 GLY A O 1
ATOM 740 N N . VAL A 1 103 ? 23.838 9.109 -10.026 1.00 42.34 103 VAL A N 1
ATOM 741 C CA . VAL A 1 103 ? 25.237 8.680 -10.153 1.00 42.34 103 VAL A CA 1
ATOM 742 C C . VAL A 1 103 ? 25.323 7.593 -11.210 1.00 42.34 103 VAL A C 1
ATOM 744 O O . VAL A 1 103 ? 24.381 6.771 -11.265 1.00 42.34 103 VAL A O 1
#

Sequence (103 aa):
MTLWAFLGLESACANTDVVENPERNVPIAVLGGTLGAAVIYIVSTNVIAGIVPNMELANSTAPFGLAFAQMFTPEVGKVIMALMVMSCCGSLLGWQFTIAPGV

Secondary structure (DSSP, 8-state):
-TTGGGTTTHHHHHTGGGSSSHHHHHHHHHHHHHHHHHHHHHHHHHHHHHHS-HHHHHH-S-HHHHHHHHHT-HHHHHHHHHHHHHHHHHHHHHHHHHHSPP-

Foldseek 3Di:
DVVVLLPCLCLLVLCLVVDDPSVPVSVCCSVVVVVVSVVCVVVVVVLLCVQDPPVVCVVDPQSQLVSQCSVPNNVRSVVVVVVVVVVVVVVVVSVVVSPDDDD

Radius of gyration: 17.06 Å; Cα contacts (8 Å, |Δi|>4): 58; chains: 1; bounding box: 45×22×44 Å

Mean predicted aligned error: 6.86 Å

InterPro domains:
  IPR002293 Amino acid/polyamine transporter I [PF13520] (2-99)
  IPR050367 Amino acid-polyamine-organocation superfamily [PTHR42770] (1-98)

pLDDT: mean 82.41, std 9.0, range [42.34, 93.19]

Organism: Escherichia coli (NCBI:txid562)